Protein AF-A0A839TBB6-F1 (afdb_monomer)

Structure (mmCIF, N/CA/C/O backbone):
data_AF-A0A839TBB6-F1
#
_entry.id   AF-A0A839TBB6-F1
#
loop_
_atom_site.group_PDB
_atom_site.id
_atom_site.type_symbol
_atom_site.label_atom_id
_atom_site.label_alt_id
_atom_site.label_comp_id
_atom_site.label_asym_id
_atom_site.label_entity_id
_atom_site.label_seq_id
_atom_site.pdbx_PDB_ins_code
_atom_site.Cartn_x
_atom_site.Cartn_y
_atom_site.Cartn_z
_atom_site.occupancy
_atom_site.B_iso_or_equiv
_atom_site.auth_seq_id
_atom_site.auth_comp_id
_atom_site.auth_asym_id
_atom_site.auth_atom_id
_atom_site.pdbx_PDB_model_num
ATOM 1 N N . MET A 1 1 ? 96.407 14.834 -0.805 1.00 41.47 1 MET A N 1
ATOM 2 C CA . MET A 1 1 ? 95.793 16.073 -0.273 1.00 41.47 1 MET A CA 1
ATOM 3 C C . MET A 1 1 ? 95.130 16.821 -1.423 1.00 41.47 1 MET A C 1
ATOM 5 O O . MET A 1 1 ? 95.781 16.903 -2.456 1.00 41.47 1 MET A O 1
ATOM 9 N N . PRO A 1 2 ? 93.948 17.437 -1.256 1.00 54.94 2 PRO A N 1
ATOM 10 C CA . PRO A 1 2 ? 92.748 16.968 -0.567 1.00 54.94 2 PRO A CA 1
ATOM 11 C C . PRO A 1 2 ? 91.592 16.670 -1.551 1.00 54.94 2 PRO A C 1
ATOM 13 O O . PRO A 1 2 ? 91.531 17.183 -2.664 1.00 54.94 2 PRO A O 1
ATOM 16 N N . SER A 1 3 ? 90.673 15.823 -1.098 1.00 41.06 3 SER A N 1
ATOM 17 C CA . SER A 1 3 ? 89.388 15.489 -1.719 1.00 41.06 3 SER A CA 1
ATOM 18 C C . SER A 1 3 ? 88.439 16.692 -1.816 1.00 41.06 3 SER A C 1
ATOM 20 O O . SER A 1 3 ? 88.496 17.567 -0.950 1.00 41.06 3 SER A O 1
ATOM 22 N N . PRO A 1 4 ? 87.439 16.646 -2.713 1.00 49.06 4 PRO A N 1
ATOM 23 C CA . PRO A 1 4 ? 86.157 17.285 -2.449 1.00 49.06 4 PRO A CA 1
ATOM 24 C C . PRO A 1 4 ? 85.042 16.253 -2.205 1.00 49.06 4 PRO A C 1
ATOM 26 O O . PRO A 1 4 ? 84.711 15.429 -3.049 1.00 49.06 4 PRO A O 1
ATOM 29 N N . ALA A 1 5 ? 84.525 16.335 -0.977 1.00 47.03 5 ALA A N 1
ATOM 30 C CA . ALA A 1 5 ? 83.172 16.074 -0.485 1.00 47.03 5 ALA A CA 1
ATOM 31 C C . ALA A 1 5 ? 82.303 14.974 -1.137 1.00 47.03 5 ALA A C 1
ATOM 33 O O . ALA A 1 5 ? 81.670 15.168 -2.170 1.00 47.03 5 ALA A O 1
ATOM 34 N N . PHE A 1 6 ? 82.107 13.884 -0.385 1.00 42.44 6 PHE A N 1
ATOM 35 C CA . PHE A 1 6 ? 80.867 13.106 -0.419 1.00 42.44 6 PHE A CA 1
ATOM 36 C C . PHE A 1 6 ? 79.717 13.969 0.119 1.00 42.44 6 PHE A C 1
ATOM 38 O O . PHE A 1 6 ? 79.661 14.267 1.314 1.00 42.44 6 PHE A O 1
ATOM 45 N N . SER A 1 7 ? 78.773 14.352 -0.738 1.00 41.22 7 SER A N 1
ATOM 46 C CA . SER A 1 7 ? 77.498 14.919 -0.298 1.00 41.22 7 SER A CA 1
ATOM 47 C C . SER A 1 7 ? 76.588 13.796 0.201 1.00 41.22 7 SER A C 1
ATOM 49 O O . SER A 1 7 ? 75.922 13.114 -0.572 1.00 41.22 7 SER A O 1
ATOM 51 N N . SER A 1 8 ? 76.556 13.605 1.518 1.00 46.00 8 SER A N 1
ATOM 52 C CA . SER A 1 8 ? 75.462 12.907 2.189 1.00 46.00 8 SER A CA 1
ATOM 53 C C . SER A 1 8 ? 74.218 13.792 2.157 1.00 46.00 8 SER A C 1
ATOM 55 O O . SER A 1 8 ? 74.189 14.814 2.839 1.00 46.00 8 SER A O 1
ATOM 57 N N . LEU A 1 9 ? 73.163 13.361 1.465 1.00 43.38 9 LEU A N 1
ATOM 58 C CA . LEU A 1 9 ? 71.797 13.759 1.798 1.00 43.38 9 LEU A CA 1
ATOM 59 C C . LEU A 1 9 ? 70.901 12.521 1.876 1.00 43.38 9 LEU A C 1
ATOM 61 O O . LEU A 1 9 ? 70.526 11.912 0.883 1.00 43.38 9 LEU A O 1
ATOM 65 N N . ALA A 1 10 ? 70.582 12.200 3.128 1.00 44.12 10 ALA A N 1
ATOM 66 C CA . ALA A 1 10 ? 69.290 11.714 3.582 1.00 44.12 10 ALA A CA 1
ATOM 67 C C . ALA A 1 10 ? 68.752 10.424 2.938 1.00 44.12 10 ALA A C 1
ATOM 69 O O . ALA A 1 10 ? 67.932 10.420 2.027 1.00 44.12 10 ALA A O 1
ATOM 70 N N . ARG A 1 11 ? 69.126 9.307 3.570 1.00 45.69 11 ARG A N 1
ATOM 71 C CA . ARG A 1 11 ? 68.184 8.396 4.244 1.00 45.69 11 ARG A CA 1
ATOM 72 C C . ARG A 1 11 ? 66.721 8.538 3.775 1.00 45.69 11 ARG A C 1
ATOM 74 O O . ARG A 1 11 ? 65.993 9.406 4.244 1.00 45.69 11 ARG A O 1
ATOM 81 N N . SER A 1 12 ? 66.324 7.625 2.891 1.00 49.44 12 SER A N 1
ATOM 82 C CA . SER A 1 12 ? 65.000 6.995 2.797 1.00 49.44 12 SER A CA 1
ATOM 83 C C . SER A 1 12 ? 63.823 7.725 3.462 1.00 49.44 12 SER A C 1
ATOM 85 O O . SER A 1 12 ? 63.666 7.685 4.685 1.00 49.44 12 SER A O 1
ATOM 87 N N . ARG A 1 13 ? 62.876 8.186 2.646 1.00 50.59 13 ARG A N 1
ATOM 88 C CA . ARG A 1 13 ? 61.451 8.014 2.948 1.00 50.59 13 ARG A CA 1
ATOM 89 C C . ARG A 1 13 ? 60.769 7.502 1.691 1.00 50.59 13 ARG A C 1
ATOM 91 O O . ARG A 1 13 ? 60.276 8.270 0.875 1.00 50.59 13 ARG A O 1
ATOM 98 N N . VAL A 1 14 ? 60.796 6.174 1.546 1.00 54.00 14 VAL A N 1
ATOM 99 C CA . VAL A 1 14 ? 59.747 5.438 0.834 1.00 54.00 14 VAL A CA 1
ATOM 100 C C . VAL A 1 14 ? 58.437 6.070 1.287 1.00 54.00 14 VAL A C 1
ATOM 102 O O . VAL A 1 14 ? 58.155 6.092 2.485 1.00 54.00 14 VAL A O 1
ATOM 105 N N . PHE A 1 15 ? 57.729 6.692 0.350 1.00 51.81 15 PHE A N 1
ATOM 106 C CA . PHE A 1 15 ? 56.478 7.395 0.589 1.00 51.81 15 PHE A CA 1
ATOM 107 C C . PHE A 1 15 ? 55.438 6.344 1.004 1.00 51.81 15 PHE A C 1
ATOM 109 O O . PHE A 1 15 ? 54.758 5.736 0.182 1.00 51.81 15 PHE A O 1
ATOM 116 N N . GLN A 1 16 ? 55.425 6.029 2.297 1.00 58.75 16 GLN A N 1
ATOM 117 C CA . GLN A 1 16 ? 54.417 5.207 2.942 1.00 58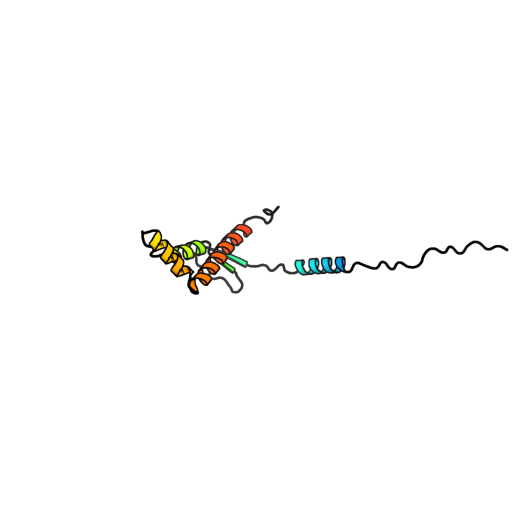.75 16 GLN A CA 1
ATOM 118 C C . GLN A 1 16 ? 53.124 6.016 3.081 1.00 58.75 16 GLN A C 1
ATOM 120 O O . GLN A 1 16 ? 53.162 7.201 3.403 1.00 58.75 16 GLN A O 1
ATOM 125 N N . ALA A 1 1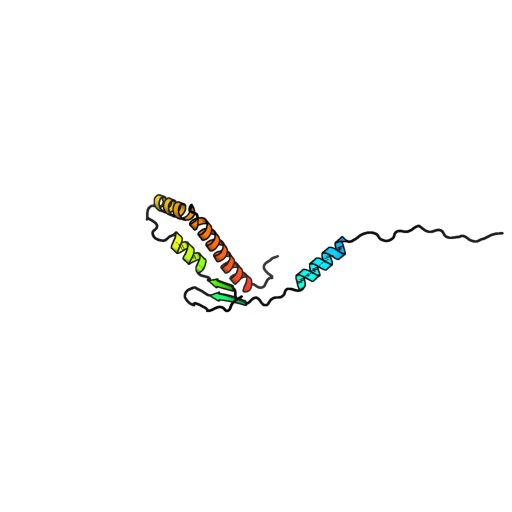7 ? 52.007 5.300 2.921 1.00 55.88 17 ALA A N 1
ATOM 126 C CA . ALA A 1 17 ? 50.611 5.734 3.004 1.00 55.88 17 ALA A CA 1
ATOM 127 C C . ALA A 1 17 ? 50.128 6.517 1.767 1.00 55.88 17 ALA A C 1
ATOM 129 O O . ALA A 1 17 ? 50.526 7.641 1.502 1.00 55.88 17 ALA A O 1
ATOM 130 N N . THR A 1 18 ? 49.212 5.958 0.977 1.00 49.12 18 THR A N 1
ATOM 131 C CA . THR A 1 18 ? 47.799 5.966 1.379 1.00 49.12 18 THR A CA 1
ATOM 132 C C . THR A 1 18 ? 47.011 4.800 0.747 1.00 49.12 18 THR A C 1
ATOM 134 O O . THR A 1 18 ? 46.678 4.855 -0.432 1.00 49.12 18 THR A O 1
ATOM 137 N N . PRO A 1 19 ? 46.634 3.757 1.514 1.00 55.31 19 PRO A N 1
ATOM 138 C CA . PRO A 1 19 ? 45.682 2.739 1.042 1.00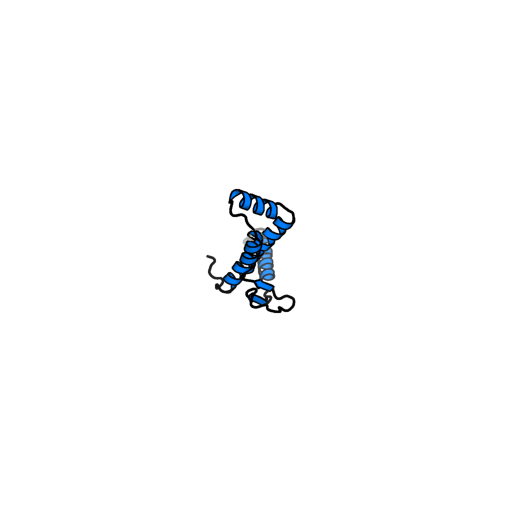 55.31 19 PRO A CA 1
ATOM 139 C C . PRO A 1 19 ? 44.247 3.291 0.904 1.00 55.31 19 PRO A C 1
ATOM 141 O O . PRO A 1 19 ? 43.398 2.694 0.249 1.00 55.31 19 PRO A O 1
ATOM 144 N N . LEU A 1 20 ? 43.963 4.451 1.507 1.00 58.53 20 LEU A N 1
ATOM 145 C CA . LEU A 1 20 ? 42.627 5.050 1.566 1.00 58.53 20 LEU A CA 1
ATOM 146 C C . LEU A 1 20 ? 42.148 5.593 0.208 1.00 58.53 20 LEU A C 1
ATOM 148 O O . LEU A 1 20 ? 40.979 5.452 -0.142 1.00 58.53 20 LEU A O 1
ATOM 152 N N . THR A 1 21 ? 43.050 6.176 -0.583 1.00 57.28 21 THR A N 1
ATOM 153 C CA . THR A 1 21 ? 42.753 6.728 -1.916 1.00 57.28 21 THR A CA 1
ATOM 154 C C . THR A 1 21 ? 42.466 5.631 -2.931 1.00 57.28 21 THR A C 1
ATOM 156 O O . THR A 1 21 ? 41.583 5.790 -3.771 1.00 57.28 21 THR A O 1
ATOM 159 N N . THR A 1 22 ? 43.154 4.493 -2.830 1.00 58.53 22 THR A N 1
ATOM 160 C CA . THR A 1 22 ? 42.899 3.328 -3.687 1.00 58.53 22 THR A CA 1
ATOM 161 C C . THR A 1 22 ? 41.546 2.697 -3.367 1.00 58.53 22 THR A C 1
ATOM 163 O O . THR A 1 22 ? 40.803 2.379 -4.289 1.00 58.53 22 THR A O 1
ATOM 166 N N . VAL A 1 23 ? 41.172 2.587 -2.086 1.00 60.31 23 VAL A N 1
ATOM 167 C CA . VAL A 1 23 ? 39.855 2.062 -1.681 1.00 60.31 23 VAL A CA 1
ATOM 168 C C . VAL A 1 23 ? 38.713 2.963 -2.168 1.00 60.31 23 VAL A C 1
ATOM 170 O O . VAL A 1 23 ? 37.756 2.460 -2.748 1.00 60.31 23 VAL A O 1
ATOM 173 N N . LEU A 1 24 ? 38.823 4.288 -2.015 1.00 60.47 24 LEU A N 1
ATOM 174 C CA . LEU A 1 24 ? 37.823 5.239 -2.527 1.00 60.47 24 LEU A CA 1
ATOM 175 C C . LEU A 1 24 ? 37.688 5.191 -4.057 1.00 60.47 24 LEU A C 1
ATOM 177 O O . LEU A 1 24 ? 36.570 5.222 -4.572 1.00 60.47 24 LEU A O 1
ATOM 181 N N . ALA A 1 25 ? 38.804 5.064 -4.781 1.00 60.16 25 ALA A N 1
ATOM 182 C CA . ALA A 1 25 ? 38.789 4.920 -6.235 1.00 60.16 25 ALA A CA 1
ATOM 183 C C . ALA A 1 25 ? 38.135 3.600 -6.679 1.00 60.16 25 ALA A C 1
ATOM 185 O O . ALA A 1 25 ? 37.317 3.599 -7.597 1.00 60.16 25 ALA A O 1
ATOM 186 N N . VAL A 1 26 ? 38.431 2.488 -5.998 1.00 59.56 26 VAL A N 1
ATOM 187 C CA . VAL A 1 26 ? 37.808 1.183 -6.278 1.00 59.56 26 VAL A CA 1
ATOM 188 C C . VAL A 1 26 ? 36.304 1.212 -5.979 1.0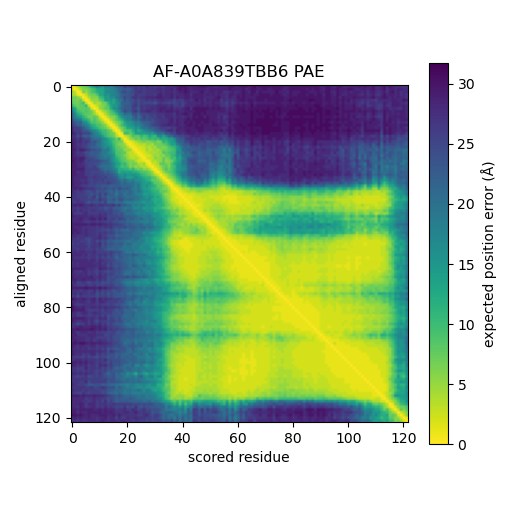0 59.56 26 VAL A C 1
ATOM 190 O O . VAL A 1 26 ? 35.524 0.735 -6.800 1.00 59.56 26 VAL A O 1
ATOM 193 N N . ILE A 1 27 ? 35.868 1.837 -4.876 1.00 60.62 27 ILE A N 1
ATOM 194 C CA . ILE A 1 27 ? 34.438 2.026 -4.568 1.00 60.62 27 ILE A CA 1
ATOM 195 C C . ILE A 1 27 ? 33.744 2.846 -5.670 1.00 60.62 27 ILE A C 1
ATOM 197 O O . ILE A 1 27 ? 32.668 2.466 -6.128 1.00 60.62 27 ILE A O 1
ATOM 201 N N . GLY A 1 28 ? 34.364 3.931 -6.147 1.00 59.56 28 GLY A N 1
ATOM 202 C CA . GLY A 1 28 ? 33.805 4.760 -7.224 1.00 59.56 28 GLY A CA 1
ATOM 203 C C . GLY A 1 28 ? 33.649 4.024 -8.563 1.00 59.56 28 GLY A C 1
ATOM 204 O O . GLY A 1 28 ? 32.659 4.224 -9.271 1.00 59.56 28 GLY A O 1
ATOM 205 N N . ILE A 1 29 ? 34.589 3.133 -8.895 1.00 60.47 29 ILE A N 1
ATOM 206 C CA . ILE A 1 29 ? 34.542 2.324 -10.124 1.00 60.47 29 ILE A CA 1
ATOM 207 C C . ILE A 1 29 ? 33.438 1.258 -10.041 1.00 60.47 29 ILE A C 1
ATOM 209 O O . ILE A 1 29 ? 32.681 1.099 -10.998 1.00 60.47 29 ILE A O 1
ATOM 213 N N . VAL A 1 30 ? 33.283 0.576 -8.898 1.00 60.09 30 VAL A N 1
ATOM 214 C CA . VAL A 1 30 ? 32.232 -0.447 -8.706 1.00 60.09 30 VAL A CA 1
ATOM 215 C C . VAL A 1 30 ? 30.824 0.159 -8.787 1.00 60.09 30 VAL A C 1
ATOM 217 O O . VAL A 1 30 ? 29.925 -0.458 -9.352 1.00 60.09 30 VAL A O 1
ATOM 220 N N . VAL A 1 31 ? 30.630 1.390 -8.301 1.00 60.00 31 VAL A N 1
ATOM 221 C CA . VAL A 1 31 ? 29.332 2.095 -8.345 1.00 60.00 31 VAL A CA 1
ATOM 222 C C . VAL A 1 31 ? 28.911 2.497 -9.769 1.00 60.00 31 VAL A C 1
ATOM 224 O O . VAL A 1 31 ? 27.722 2.651 -10.033 1.00 60.00 31 VAL A O 1
ATOM 227 N N . SER A 1 32 ? 29.851 2.640 -10.709 1.00 55.97 32 SER A N 1
ATOM 228 C CA . SER A 1 32 ? 29.557 3.136 -12.066 1.00 55.97 32 SER A CA 1
ATOM 229 C C . SER A 1 32 ? 29.092 2.049 -13.049 1.00 55.97 32 SER A C 1
ATOM 231 O O . SER A 1 32 ? 28.583 2.374 -14.119 1.00 55.97 32 SER A O 1
ATOM 233 N N . ALA A 1 33 ? 29.257 0.764 -12.715 1.00 54.25 33 ALA A N 1
ATOM 234 C CA . ALA A 1 33 ? 29.067 -0.346 -13.656 1.00 54.25 33 ALA A CA 1
ATOM 235 C C . ALA A 1 33 ? 27.635 -0.924 -13.715 1.00 54.25 33 ALA A C 1
ATOM 237 O O . ALA A 1 33 ? 27.387 -1.848 -14.486 1.00 54.25 33 ALA A O 1
ATOM 238 N N . THR A 1 34 ? 26.680 -0.403 -12.940 1.00 52.44 34 THR A N 1
ATOM 239 C CA . THR A 1 34 ? 25.319 -0.964 -12.830 1.00 52.44 34 THR A CA 1
ATOM 240 C C . THR A 1 34 ? 24.243 -0.022 -13.376 1.00 52.44 34 THR A C 1
ATOM 242 O O . THR A 1 34 ? 23.295 0.347 -12.688 1.00 52.44 34 THR A O 1
ATOM 245 N N . ALA A 1 35 ? 24.354 0.368 -14.646 1.00 55.38 35 ALA A N 1
ATOM 246 C CA . ALA A 1 35 ? 23.247 1.014 -15.351 1.00 55.38 35 ALA A CA 1
ATOM 247 C C . ALA A 1 35 ? 22.320 -0.054 -15.960 1.00 55.38 35 ALA A C 1
ATOM 249 O O . ALA A 1 35 ? 22.401 -0.365 -17.146 1.00 55.38 35 ALA A O 1
ATOM 250 N N . CYS A 1 36 ? 21.448 -0.643 -15.139 1.00 57.47 36 CYS A N 1
ATOM 251 C CA . CYS A 1 36 ? 20.351 -1.476 -15.633 1.00 57.47 36 CYS A CA 1
ATOM 252 C C . CYS A 1 36 ? 19.224 -0.568 -16.147 1.00 57.47 36 CYS A C 1
ATOM 254 O O . CYS A 1 36 ? 18.804 0.354 -15.447 1.00 57.47 36 CYS A O 1
ATOM 256 N N . ALA A 1 37 ? 18.719 -0.823 -17.356 1.00 64.69 37 ALA A N 1
ATOM 257 C CA . ALA A 1 37 ? 17.514 -0.173 -17.865 1.00 64.69 37 ALA A CA 1
ATOM 258 C C . ALA A 1 37 ? 16.281 -0.753 -17.147 1.00 64.69 37 ALA A C 1
ATOM 260 O O . ALA A 1 37 ? 15.629 -1.672 -17.638 1.00 64.69 37 ALA A O 1
ATOM 261 N N . GLU A 1 38 ? 16.004 -0.261 -15.939 1.00 71.19 38 GLU A N 1
ATOM 262 C CA . GLU A 1 38 ? 14.821 -0.648 -15.171 1.00 71.19 38 GLU A CA 1
ATOM 263 C C . GLU A 1 38 ? 13.562 -0.103 -15.860 1.00 71.19 38 GLU A C 1
ATOM 265 O O . GLU A 1 38 ? 13.433 1.101 -16.094 1.00 71.19 38 GLU A O 1
ATOM 270 N N . THR A 1 39 ? 12.636 -0.995 -16.214 1.00 78.19 39 THR A N 1
ATOM 271 C CA . THR A 1 39 ? 11.348 -0.612 -16.801 1.00 78.19 39 THR A CA 1
ATOM 272 C C . THR A 1 39 ? 10.311 -0.506 -15.689 1.00 78.19 39 THR A C 1
ATOM 274 O O . THR A 1 39 ? 10.086 -1.462 -14.945 1.00 78.19 39 THR A O 1
ATOM 277 N N . LEU A 1 40 ? 9.672 0.661 -15.589 1.00 85.50 40 LEU A N 1
ATOM 278 C CA . LEU A 1 40 ? 8.611 0.947 -14.630 1.00 85.50 40 LEU A CA 1
ATOM 279 C C . LEU A 1 40 ? 7.319 1.305 -15.368 1.00 85.50 40 LEU A C 1
ATOM 281 O O . LEU A 1 40 ? 7.317 2.174 -16.239 1.00 85.50 40 LEU A O 1
ATOM 285 N N . VAL A 1 41 ? 6.209 0.698 -14.959 1.00 87.38 41 VAL A N 1
ATOM 286 C CA . VAL A 1 41 ? 4.862 1.065 -15.407 1.00 87.38 41 VAL A CA 1
ATOM 287 C C . VAL A 1 41 ? 4.172 1.856 -14.304 1.00 87.38 41 VAL A C 1
ATOM 289 O O . VAL A 1 41 ? 4.052 1.386 -13.176 1.00 87.38 41 VAL A O 1
ATOM 292 N N . VAL A 1 42 ? 3.695 3.054 -14.634 1.00 88.25 42 VAL A N 1
ATOM 293 C CA . VAL A 1 42 ? 2.882 3.884 -13.737 1.00 88.25 42 VAL A CA 1
ATOM 294 C C . VAL A 1 42 ? 1.476 3.947 -14.316 1.00 88.25 42 VAL A C 1
ATOM 296 O O . VAL A 1 42 ? 1.295 4.460 -15.419 1.00 88.25 42 VAL A O 1
ATOM 299 N N . THR A 1 43 ? 0.495 3.413 -13.595 1.00 91.56 43 THR A N 1
ATOM 300 C CA . THR A 1 43 ? -0.908 3.362 -14.034 1.00 91.56 43 THR A CA 1
ATOM 301 C C . THR A 1 43 ? -1.851 3.550 -12.844 1.00 91.56 43 THR A C 1
ATOM 303 O O . THR A 1 43 ? -1.403 3.739 -11.715 1.00 91.56 43 THR A O 1
ATOM 306 N N . ASP A 1 44 ? -3.154 3.536 -13.085 1.00 91.38 44 ASP A N 1
ATOM 307 C CA . ASP A 1 44 ? -4.185 3.447 -12.053 1.00 91.38 44 ASP A CA 1
ATOM 308 C C . ASP A 1 44 ? -4.881 2.076 -12.113 1.00 91.38 44 ASP A C 1
ATOM 310 O O . ASP A 1 44 ? -4.693 1.297 -13.052 1.00 91.38 44 ASP A O 1
ATOM 314 N N . SER A 1 45 ? -5.693 1.751 -11.107 1.00 88.25 45 SER A N 1
ATOM 315 C CA . SER A 1 45 ? -6.394 0.464 -11.068 1.00 88.25 45 SER A CA 1
ATOM 316 C C . SER A 1 45 ? -7.530 0.313 -12.090 1.00 88.25 45 SER A C 1
ATOM 318 O O . SER A 1 45 ? -8.004 -0.805 -12.298 1.00 88.25 45 SER A O 1
ATOM 320 N N . ARG A 1 46 ? -7.964 1.399 -12.745 1.00 90.25 46 ARG A N 1
ATOM 321 C CA . ARG A 1 46 ? -8.990 1.378 -13.805 1.00 90.25 46 ARG A CA 1
ATOM 322 C C . ARG A 1 46 ? -8.399 1.006 -15.163 1.00 90.25 46 ARG A C 1
ATOM 324 O O . ARG A 1 46 ? -9.136 0.554 -16.036 1.00 90.25 46 ARG A O 1
ATOM 331 N N . HIS A 1 47 ? -7.084 1.141 -15.314 1.00 86.94 47 HIS A N 1
ATOM 332 C CA . HIS A 1 47 ? -6.329 0.775 -16.506 1.00 86.94 47 HIS A CA 1
ATOM 333 C C . HIS A 1 47 ? -5.316 -0.333 -16.165 1.00 86.94 47 HIS A C 1
ATOM 335 O O . HIS A 1 47 ? -4.116 -0.065 -16.028 1.00 86.94 47 HIS A O 1
ATOM 341 N N . PRO A 1 48 ? -5.775 -1.590 -15.994 1.00 80.44 48 PRO A N 1
ATOM 342 C CA . PRO A 1 48 ? -4.893 -2.701 -15.662 1.00 80.44 48 PRO A CA 1
ATOM 343 C C . PRO A 1 48 ? -3.911 -2.966 -16.806 1.00 80.44 48 PRO A C 1
ATOM 345 O O . PRO A 1 48 ? -4.303 -3.143 -17.959 1.00 80.44 48 PRO A O 1
ATOM 348 N N . VAL A 1 49 ? -2.623 -3.022 -16.470 1.00 83.69 49 VAL A N 1
ATOM 349 C CA . VAL A 1 49 ? -1.540 -3.330 -17.410 1.00 83.69 49 VAL A CA 1
ATOM 350 C C . VAL A 1 49 ? -0.945 -4.684 -17.046 1.00 83.69 49 VAL A C 1
ATOM 352 O O . VAL A 1 49 ? -0.615 -4.929 -15.886 1.00 83.69 49 VAL A O 1
ATOM 355 N N . VAL A 1 50 ? -0.783 -5.560 -18.038 1.00 82.12 50 VAL A N 1
ATOM 356 C CA . VAL A 1 50 ? -0.020 -6.803 -17.880 1.00 82.12 50 VAL A CA 1
ATOM 357 C C . VAL A 1 50 ? 1.456 -6.461 -18.038 1.00 82.12 50 VAL A C 1
ATOM 359 O O . VAL A 1 50 ? 1.919 -6.165 -19.139 1.00 82.12 50 VAL A O 1
ATOM 362 N N . ALA A 1 51 ? 2.182 -6.448 -16.925 1.00 78.94 51 ALA A N 1
ATOM 363 C CA . ALA A 1 51 ? 3.610 -6.176 -16.916 1.00 78.94 51 ALA A CA 1
ATOM 364 C C . ALA A 1 51 ? 4.408 -7.490 -17.058 1.00 78.94 51 ALA A C 1
ATOM 366 O O . ALA A 1 51 ? 4.091 -8.459 -16.363 1.00 78.94 51 ALA A O 1
ATOM 367 N N . PRO A 1 52 ? 5.424 -7.547 -17.940 1.00 80.81 52 PRO A N 1
ATOM 368 C CA . PRO A 1 52 ? 6.376 -8.658 -17.998 1.00 80.81 52 PRO A CA 1
ATOM 369 C C . PRO A 1 52 ? 7.110 -8.865 -16.665 1.00 80.81 52 PRO A C 1
ATOM 371 O O . PRO A 1 52 ? 7.206 -7.945 -15.850 1.00 80.81 52 PRO A O 1
ATOM 374 N N . GLU A 1 53 ? 7.691 -10.049 -16.456 1.00 77.19 53 GLU A N 1
ATOM 375 C CA . GLU A 1 53 ? 8.535 -10.284 -15.279 1.00 77.19 53 GLU A CA 1
ATOM 376 C C . GLU A 1 53 ? 9.700 -9.285 -15.209 1.00 77.19 53 GLU A C 1
ATOM 378 O O . GLU A 1 53 ? 10.309 -8.929 -16.217 1.00 77.19 53 GLU A O 1
ATOM 383 N N . GLY A 1 54 ? 9.995 -8.810 -13.997 1.00 78.88 54 GLY A N 1
ATOM 384 C CA . GLY A 1 54 ? 11.037 -7.809 -13.753 1.00 78.88 54 GLY A CA 1
ATOM 385 C C . GLY A 1 54 ? 10.613 -6.357 -14.005 1.00 78.88 54 GLY A C 1
ATOM 386 O O . GLY A 1 54 ? 11.394 -5.452 -13.720 1.00 78.88 54 GLY A O 1
ATOM 387 N N . VAL A 1 55 ? 9.387 -6.108 -14.478 1.00 83.38 55 VAL A N 1
ATOM 388 C CA . VAL A 1 55 ? 8.832 -4.755 -14.615 1.00 83.38 55 VAL A CA 1
ATOM 389 C C . VAL A 1 55 ? 8.071 -4.383 -13.349 1.00 83.38 55 VAL A C 1
ATOM 391 O O . VAL A 1 55 ? 7.083 -5.021 -12.980 1.00 83.38 55 VAL A O 1
ATOM 394 N N . ARG A 1 56 ? 8.509 -3.320 -12.672 1.00 85.69 56 ARG A N 1
ATOM 395 C CA . ARG A 1 56 ? 7.798 -2.806 -11.498 1.00 85.69 56 ARG A CA 1
ATOM 396 C C . ARG A 1 56 ? 6.550 -2.042 -11.952 1.00 85.69 56 ARG A C 1
ATOM 398 O O . ARG A 1 56 ? 6.610 -1.231 -12.873 1.00 85.69 56 ARG A O 1
ATOM 405 N N . VAL A 1 57 ? 5.421 -2.273 -11.284 1.00 89.19 57 VAL A N 1
ATOM 406 C CA . VAL A 1 57 ? 4.163 -1.545 -11.520 1.00 89.19 57 VAL A CA 1
ATOM 407 C C . VAL A 1 57 ? 3.840 -0.695 -10.298 1.00 89.19 57 VAL A C 1
ATOM 409 O O . VAL A 1 57 ? 3.799 -1.203 -9.180 1.00 89.19 57 VAL A O 1
ATOM 412 N N . ILE A 1 58 ? 3.606 0.598 -10.509 1.00 90.06 58 ILE A N 1
ATOM 413 C CA . ILE A 1 58 ? 3.124 1.532 -9.491 1.00 90.06 58 ILE A CA 1
ATOM 414 C C . ILE A 1 58 ? 1.694 1.921 -9.846 1.00 90.06 58 ILE A C 1
ATOM 416 O O . ILE A 1 58 ? 1.441 2.492 -10.908 1.00 90.06 58 ILE A O 1
ATOM 420 N N . LEU A 1 59 ? 0.778 1.620 -8.929 1.00 92.44 59 LEU A N 1
ATOM 421 C CA . LEU A 1 59 ? -0.611 2.050 -8.993 1.00 92.44 59 LEU A CA 1
ATOM 422 C C . LEU A 1 59 ? -0.761 3.374 -8.243 1.00 92.44 59 LEU A C 1
ATOM 424 O O . LEU A 1 59 ? -0.517 3.440 -7.038 1.00 92.44 59 LEU A O 1
ATOM 428 N N . LEU A 1 60 ? -1.141 4.428 -8.961 1.00 92.50 60 LEU A N 1
ATOM 429 C CA . LEU A 1 60 ? -1.248 5.781 -8.409 1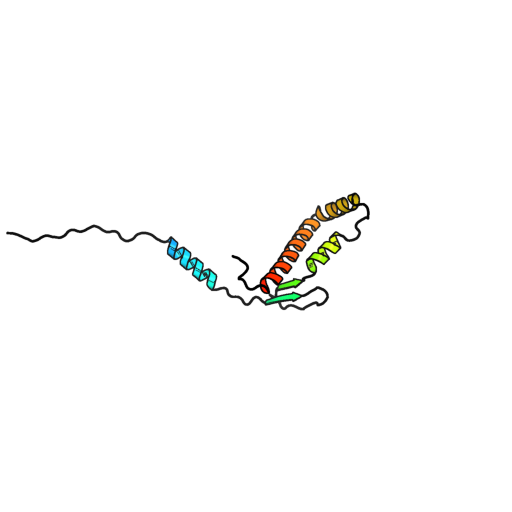.00 92.50 60 LEU A CA 1
ATOM 430 C C . LEU A 1 60 ? -2.360 5.918 -7.362 1.00 92.50 60 LEU A C 1
ATOM 432 O O . LEU A 1 60 ? -2.269 6.767 -6.483 1.00 92.50 60 LEU A O 1
ATOM 436 N N . ASP A 1 61 ? -3.384 5.075 -7.449 1.00 93.69 61 ASP A N 1
ATOM 437 C CA . ASP A 1 61 ? -4.565 5.069 -6.589 1.00 93.69 61 ASP A CA 1
ATOM 438 C C . ASP A 1 61 ? -4.514 3.996 -5.486 1.00 93.69 61 ASP A C 1
ATOM 440 O O . ASP A 1 61 ? -5.470 3.830 -4.731 1.00 93.69 61 ASP A O 1
ATOM 444 N N . GLU A 1 62 ? -3.408 3.256 -5.357 1.00 93.19 62 GLU A N 1
ATOM 445 C CA . GLU A 1 62 ? -3.257 2.229 -4.314 1.00 93.19 62 GLU A CA 1
ATOM 446 C C . GLU A 1 62 ? -3.329 2.792 -2.880 1.00 93.19 62 GLU A C 1
ATOM 448 O O . GLU A 1 62 ? -4.066 2.203 -2.082 1.00 93.19 62 GLU A O 1
ATOM 453 N N . PRO A 1 63 ? -2.705 3.950 -2.548 1.00 93.44 63 PRO A N 1
ATOM 454 C CA . PRO A 1 63 ? -2.834 4.544 -1.217 1.00 93.44 63 PRO A CA 1
ATOM 455 C C . PRO A 1 63 ? -4.294 4.827 -0.844 1.00 93.44 63 PRO A C 1
ATOM 457 O O . PRO A 1 63 ? -4.757 4.411 0.221 1.00 93.44 63 PRO A O 1
ATOM 460 N N . ASP A 1 64 ? -5.039 5.454 -1.760 1.00 94.62 64 ASP A N 1
ATOM 461 C CA . ASP A 1 64 ? -6.447 5.801 -1.562 1.00 94.62 64 ASP A CA 1
ATOM 462 C C . ASP A 1 64 ? -7.301 4.545 -1.383 1.00 94.62 64 ASP A C 1
ATOM 464 O O . ASP A 1 64 ? -8.174 4.500 -0.519 1.00 94.62 64 ASP A O 1
ATOM 468 N N . ARG A 1 65 ? -7.032 3.479 -2.145 1.00 94.12 65 ARG A N 1
ATOM 469 C CA . ARG A 1 65 ? -7.756 2.206 -2.014 1.00 94.12 65 ARG A CA 1
ATOM 470 C C . ARG A 1 65 ? -7.502 1.519 -0.674 1.00 94.12 65 ARG A C 1
ATOM 472 O O . ARG A 1 65 ? -8.437 0.968 -0.082 1.00 94.12 65 ARG A O 1
ATOM 479 N N . ILE A 1 66 ? -6.267 1.550 -0.168 1.00 94.06 66 ILE A N 1
ATOM 480 C CA . ILE A 1 66 ? -5.967 1.041 1.178 1.00 94.06 66 ILE A CA 1
ATOM 481 C C . ILE A 1 66 ? -6.710 1.872 2.225 1.00 94.06 66 ILE A C 1
ATOM 483 O O . ILE A 1 66 ? -7.355 1.307 3.110 1.00 94.06 66 ILE A O 1
ATOM 487 N N . GLN A 1 67 ? -6.663 3.201 2.122 1.00 93.94 67 GLN A N 1
ATOM 488 C CA . GLN A 1 67 ? -7.346 4.094 3.059 1.00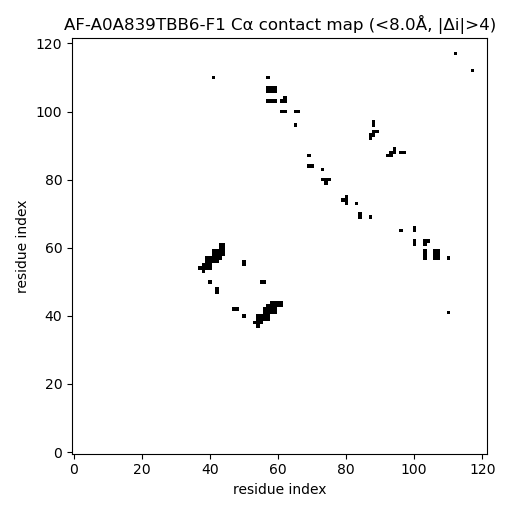 93.94 67 GLN A CA 1
ATOM 489 C C . GLN A 1 67 ? -8.864 3.908 3.026 1.00 93.94 67 GLN A C 1
ATOM 491 O O . GLN A 1 67 ? -9.479 3.794 4.079 1.00 93.94 67 GLN A O 1
ATOM 496 N N . GLN A 1 68 ? -9.468 3.773 1.846 1.00 94.75 68 GLN A N 1
ATOM 497 C CA . GLN A 1 68 ? -10.890 3.459 1.694 1.00 94.75 68 GLN A CA 1
ATOM 498 C C . GLN A 1 68 ? -11.253 2.140 2.370 1.00 94.75 68 GLN A C 1
ATOM 500 O O . GLN A 1 68 ? -12.273 2.060 3.043 1.00 94.75 68 GLN A O 1
ATOM 505 N N . THR A 1 69 ? -10.400 1.121 2.250 1.00 93.00 69 THR A N 1
ATOM 506 C CA . THR A 1 69 ? -10.605 -0.160 2.940 1.00 93.00 69 THR A CA 1
ATOM 507 C C . THR A 1 69 ? -10.524 0.012 4.461 1.00 93.00 69 THR A C 1
ATOM 509 O O . THR A 1 69 ? -11.344 -0.533 5.197 1.00 93.00 69 THR A O 1
ATOM 512 N N . LEU A 1 70 ? -9.567 0.806 4.952 1.00 92.12 70 LEU A N 1
ATOM 513 C CA . LEU A 1 70 ? -9.433 1.124 6.377 1.00 92.12 70 LEU A CA 1
ATOM 514 C C . LEU A 1 70 ? -10.611 1.948 6.913 1.00 92.12 70 LEU A C 1
ATOM 516 O O . LEU A 1 70 ? -10.990 1.769 8.073 1.00 92.12 70 LEU A O 1
ATOM 520 N N . SER A 1 71 ? -11.187 2.807 6.076 1.00 92.12 71 SER A N 1
ATOM 521 C CA . SER A 1 71 ? -12.314 3.691 6.382 1.00 92.12 71 SER A CA 1
ATOM 522 C C . SER A 1 71 ? -13.682 3.108 6.019 1.00 92.12 71 SER A C 1
ATOM 524 O O . SER A 1 71 ? -14.701 3.757 6.252 1.00 92.12 71 SER A O 1
ATOM 526 N N . ALA A 1 72 ? -13.731 1.891 5.477 1.00 93.75 72 ALA A N 1
ATOM 527 C CA . ALA A 1 72 ? -14.982 1.219 5.161 1.00 93.75 72 ALA A CA 1
ATOM 528 C C . ALA A 1 72 ? -15.777 0.955 6.446 1.00 93.75 72 ALA A C 1
ATOM 530 O O . ALA A 1 72 ? -15.205 0.569 7.470 1.00 93.75 72 ALA A O 1
ATOM 531 N N . ASP A 1 73 ? -17.092 1.156 6.399 1.00 94.19 73 ASP A N 1
ATOM 532 C CA . ASP A 1 73 ? -18.010 0.853 7.504 1.00 94.19 73 ASP A CA 1
ATOM 533 C C . ASP A 1 73 ? -17.671 1.561 8.828 1.00 94.19 73 ASP A C 1
ATOM 535 O O . ASP A 1 73 ? -17.915 1.027 9.914 1.00 94.19 73 ASP A O 1
ATOM 539 N N . LEU A 1 74 ? -17.069 2.756 8.768 1.00 94.94 74 LEU A N 1
ATOM 540 C CA . LEU A 1 74 ? -16.857 3.546 9.977 1.00 94.94 74 LEU A CA 1
ATOM 541 C C . LEU A 1 74 ? -18.195 4.090 10.511 1.00 94.94 74 LEU A C 1
ATOM 543 O O . LEU A 1 74 ? -18.986 4.641 9.742 1.00 94.94 74 LEU A O 1
ATOM 547 N N . PRO A 1 75 ? -18.455 3.969 11.825 1.00 93.94 75 PRO A N 1
ATOM 548 C CA . PRO A 1 75 ? -19.630 4.559 12.451 1.00 93.94 75 PRO A CA 1
ATOM 549 C C . PRO A 1 75 ? -19.556 6.092 12.440 1.00 93.94 75 PRO A C 1
ATOM 551 O O . PRO A 1 75 ? -18.478 6.680 12.400 1.00 93.94 75 PRO A O 1
ATOM 554 N N . HIS A 1 76 ? -20.719 6.742 12.520 1.00 93.69 76 HIS A N 1
ATOM 555 C CA . HIS A 1 76 ? -20.810 8.205 12.548 1.00 93.69 76 HIS A CA 1
ATOM 556 C C . HIS A 1 76 ? -20.284 8.811 13.861 1.00 93.69 76 HIS A C 1
ATOM 558 O O . HIS A 1 76 ? -19.871 9.966 13.878 1.00 93.69 76 HIS A O 1
ATOM 564 N N . ASP A 1 77 ? -20.282 8.032 14.951 1.00 96.94 77 ASP A N 1
ATOM 565 C CA . ASP A 1 77 ? -19.652 8.425 16.212 1.00 96.94 77 ASP A CA 1
ATOM 566 C C . ASP A 1 77 ? -18.112 8.409 16.077 1.00 96.94 77 ASP A C 1
ATOM 568 O O . ASP A 1 77 ? -17.530 7.335 15.869 1.00 96.94 77 ASP A O 1
ATOM 572 N N . PRO A 1 78 ? -17.429 9.562 16.237 1.00 93.19 78 PRO A N 1
ATOM 573 C CA . PRO A 1 78 ? -15.978 9.655 16.102 1.00 93.19 78 PRO A CA 1
ATOM 574 C C . PRO A 1 78 ? -15.203 8.756 17.072 1.00 93.19 78 PRO A C 1
ATOM 576 O O . PRO A 1 78 ? -14.145 8.237 16.708 1.00 93.19 78 PRO A O 1
ATOM 579 N N . GLN A 1 79 ? -15.712 8.546 18.292 1.00 96.50 79 GLN A N 1
ATOM 580 C CA . GLN A 1 79 ? -15.039 7.702 19.287 1.00 96.50 79 GLN A CA 1
ATOM 581 C C . GLN A 1 79 ? -15.111 6.227 18.884 1.00 96.50 79 GLN A C 1
ATOM 583 O O . GLN A 1 79 ? -14.089 5.534 18.848 1.00 96.50 79 GLN A O 1
ATOM 588 N N . ALA A 1 80 ? -16.298 5.757 18.492 1.00 95.56 80 ALA A N 1
ATOM 589 C CA . ALA A 1 80 ? -16.471 4.415 17.952 1.00 95.56 80 ALA A CA 1
ATOM 590 C C . ALA A 1 80 ? -15.653 4.186 16.666 1.00 95.56 80 ALA A C 1
ATOM 592 O O . ALA A 1 80 ? -15.084 3.104 16.489 1.00 95.56 80 ALA A O 1
ATOM 593 N N . ALA A 1 81 ? -15.544 5.192 15.792 1.00 94.81 81 ALA A N 1
ATOM 594 C CA . ALA A 1 81 ? -14.759 5.103 14.562 1.00 94.81 81 ALA A CA 1
ATOM 595 C C . ALA A 1 81 ? -13.262 4.961 14.855 1.00 94.81 81 ALA A C 1
ATOM 597 O O . ALA A 1 81 ? -12.618 4.044 14.339 1.00 94.81 81 ALA A O 1
ATOM 598 N N . ALA A 1 82 ? -12.717 5.799 15.743 1.00 94.75 82 ALA A N 1
ATOM 599 C CA . ALA A 1 82 ? -11.324 5.704 16.169 1.00 94.75 82 ALA A CA 1
ATOM 600 C C . ALA A 1 82 ? -11.021 4.337 16.802 1.00 94.75 82 ALA A C 1
ATOM 602 O O . ALA A 1 82 ? -10.039 3.691 16.433 1.00 94.75 82 ALA A O 1
ATOM 603 N N . ALA A 1 83 ? -11.895 3.846 17.686 1.00 95.00 83 ALA A N 1
ATOM 604 C CA . ALA A 1 83 ? -11.745 2.531 18.304 1.00 95.00 83 ALA A CA 1
ATOM 605 C C . ALA A 1 83 ? -11.800 1.384 17.278 1.00 95.00 83 ALA A C 1
ATOM 607 O O . ALA A 1 83 ? -11.112 0.371 17.425 1.00 95.00 83 ALA A O 1
ATOM 608 N N . LEU A 1 84 ? -12.612 1.508 16.224 1.00 95.06 84 LEU A N 1
ATOM 609 C CA . LEU A 1 84 ? -12.677 0.519 15.148 1.00 95.06 84 LEU A CA 1
ATOM 610 C C . LEU A 1 84 ? -11.398 0.515 14.300 1.00 95.06 84 LEU A C 1
ATOM 612 O O . LEU A 1 84 ? -10.827 -0.553 14.078 1.00 95.06 84 LEU A O 1
ATOM 616 N N . VAL A 1 85 ? -10.907 1.686 13.887 1.00 94.06 85 VAL A N 1
ATOM 617 C CA . VAL A 1 85 ? -9.640 1.809 13.144 1.00 94.06 85 VAL A CA 1
ATOM 618 C C . VAL A 1 85 ? -8.470 1.284 13.972 1.00 94.06 85 VAL A C 1
ATOM 620 O O . VAL A 1 85 ? -7.676 0.487 13.476 1.00 94.06 85 VAL A O 1
ATOM 623 N N . GLN A 1 86 ? -8.386 1.656 15.252 1.00 93.94 86 GLN A N 1
ATOM 624 C CA . GLN A 1 86 ? -7.340 1.166 16.151 1.00 93.94 86 GLN A CA 1
ATOM 625 C C . GLN A 1 86 ? -7.384 -0.354 16.302 1.00 93.94 86 GLN A C 1
ATOM 627 O O . GLN A 1 86 ? -6.339 -0.996 16.260 1.00 93.94 86 GLN A O 1
ATOM 632 N N . ARG A 1 87 ? -8.575 -0.958 16.406 1.00 93.81 87 ARG A N 1
ATOM 633 C CA . ARG A 1 87 ? -8.710 -2.423 16.424 1.00 93.81 87 ARG A CA 1
ATOM 634 C C . ARG A 1 87 ? -8.242 -3.068 15.119 1.00 93.81 87 ARG A C 1
ATOM 636 O O . ARG A 1 87 ? -7.533 -4.069 15.172 1.00 93.81 87 ARG A O 1
ATOM 643 N N . ARG A 1 88 ? -8.582 -2.490 13.961 1.00 93.50 88 ARG A N 1
ATOM 644 C CA . ARG A 1 88 ? -8.123 -2.976 12.643 1.00 93.50 88 ARG A CA 1
ATOM 645 C C . ARG A 1 88 ? -6.597 -2.909 12.512 1.00 93.50 88 ARG A C 1
ATOM 647 O O . ARG A 1 88 ? -5.983 -3.853 12.022 1.00 93.50 88 ARG A O 1
ATOM 654 N N . LEU A 1 89 ? -5.984 -1.826 12.987 1.00 94.19 89 LEU A N 1
ATOM 655 C CA . LEU A 1 89 ? -4.534 -1.615 12.923 1.00 94.19 89 LEU A CA 1
ATOM 656 C C . LEU A 1 89 ? -3.747 -2.345 14.023 1.00 94.19 89 LEU A C 1
ATOM 658 O O . LEU A 1 89 ? -2.576 -2.660 13.828 1.00 94.19 89 LEU A O 1
ATOM 662 N N . GLY A 1 90 ? -4.374 -2.631 15.164 1.00 93.06 90 GLY A N 1
ATOM 663 C CA . GLY A 1 90 ? -3.735 -3.283 16.309 1.00 93.06 90 GLY A CA 1
ATOM 664 C C . GLY A 1 90 ? -3.473 -4.781 16.122 1.00 93.06 90 GLY A C 1
ATOM 665 O O . GLY A 1 90 ? -2.688 -5.361 16.869 1.00 93.06 90 GLY A O 1
ATOM 666 N N . GLY A 1 91 ? -4.104 -5.420 15.133 1.00 90.88 91 GLY A N 1
ATOM 667 C CA . GLY A 1 91 ? -3.888 -6.833 14.815 1.00 90.88 91 GLY A CA 1
ATOM 668 C C . GLY A 1 91 ? -2.658 -7.098 13.924 1.00 90.88 91 GLY A C 1
ATOM 669 O O . GLY A 1 91 ? -2.085 -6.172 13.346 1.00 90.88 91 GLY A O 1
ATOM 670 N N . PRO A 1 92 ? -2.274 -8.375 13.718 1.00 87.88 92 PRO A N 1
ATOM 671 C CA . PRO A 1 92 ? -1.180 -8.759 12.814 1.00 87.88 92 PRO A CA 1
ATOM 672 C C . PRO A 1 92 ? -1.372 -8.252 11.375 1.00 87.88 92 PRO A C 1
ATOM 674 O O . PRO A 1 92 ? -0.424 -7.792 10.740 1.00 87.88 92 PRO A O 1
ATOM 677 N N . ALA A 1 93 ? -2.617 -8.263 10.886 1.00 89.12 93 ALA A N 1
ATOM 678 C CA . ALA A 1 93 ? -2.990 -7.727 9.576 1.00 89.12 93 ALA A CA 1
ATOM 679 C C . ALA A 1 93 ? -2.824 -6.197 9.481 1.00 89.12 93 ALA A C 1
ATOM 681 O O . ALA A 1 93 ? -2.582 -5.663 8.398 1.00 89.12 93 ALA A O 1
ATOM 682 N N . GLY A 1 94 ? -2.900 -5.488 10.610 1.00 92.94 94 GLY A N 1
ATOM 683 C CA . GLY A 1 94 ? -2.733 -4.041 10.674 1.00 92.94 94 GLY A CA 1
ATOM 684 C C . GLY A 1 94 ? -1.318 -3.598 10.311 1.00 92.94 94 GLY A C 1
ATOM 685 O O . GLY A 1 94 ? -1.151 -2.705 9.485 1.00 92.94 94 GLY A O 1
ATOM 686 N N . LYS A 1 95 ? -0.290 -4.289 10.822 1.00 93.12 95 LYS A N 1
ATOM 687 C CA . LYS A 1 95 ? 1.115 -4.025 10.453 1.00 93.12 95 LYS A CA 1
ATOM 688 C C . LYS A 1 95 ? 1.367 -4.223 8.959 1.00 93.12 95 LYS A C 1
ATOM 690 O O . LYS A 1 95 ? 1.991 -3.374 8.331 1.00 93.12 95 LYS A O 1
ATOM 695 N N . ALA A 1 96 ? 0.844 -5.307 8.386 1.00 93.94 96 ALA A N 1
ATOM 696 C CA . ALA A 1 96 ? 0.939 -5.556 6.948 1.00 93.94 96 ALA A CA 1
ATOM 697 C C . ALA A 1 96 ? 0.226 -4.463 6.132 1.00 93.94 96 ALA A C 1
ATOM 699 O O . ALA A 1 96 ? 0.727 -4.037 5.096 1.00 93.94 96 ALA A O 1
ATOM 700 N N . THR A 1 97 ? -0.913 -3.968 6.620 1.00 94.44 97 THR A N 1
ATOM 701 C CA . THR A 1 97 ? -1.656 -2.877 5.973 1.00 94.44 97 THR A CA 1
ATOM 702 C C . THR A 1 97 ? -0.887 -1.556 6.017 1.00 94.44 97 THR A C 1
ATOM 704 O O . THR A 1 97 ? -0.810 -0.866 5.004 1.00 94.44 97 THR A O 1
ATOM 707 N N . LEU A 1 98 ? -0.267 -1.222 7.153 1.00 94.75 98 LEU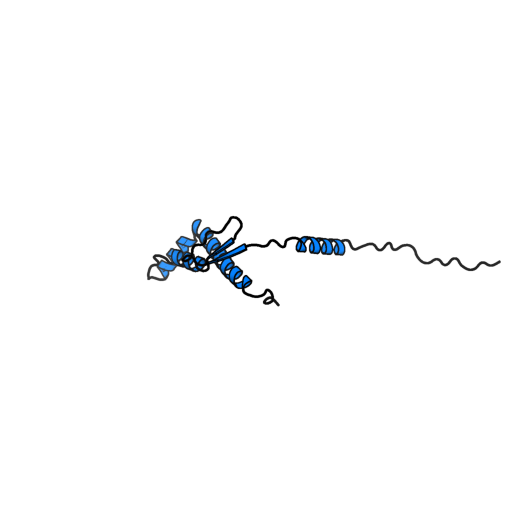 A N 1
ATOM 708 C CA . LEU A 1 98 ? 0.576 -0.029 7.283 1.00 94.75 98 LEU A CA 1
ATOM 709 C C . LEU A 1 98 ? 1.809 -0.098 6.380 1.00 94.75 98 LEU A C 1
ATOM 711 O O . LEU A 1 98 ? 2.160 0.897 5.751 1.00 94.75 98 LEU A O 1
ATOM 715 N N . GLU A 1 99 ? 2.441 -1.267 6.275 1.00 94.94 99 GLU A N 1
ATOM 716 C CA . GLU A 1 99 ? 3.590 -1.446 5.387 1.00 94.94 99 GLU A CA 1
ATOM 717 C C . GLU A 1 99 ? 3.194 -1.308 3.915 1.00 94.94 99 GLU A C 1
ATOM 719 O O . GLU A 1 99 ? 3.877 -0.627 3.151 1.00 94.94 99 GLU A O 1
ATOM 7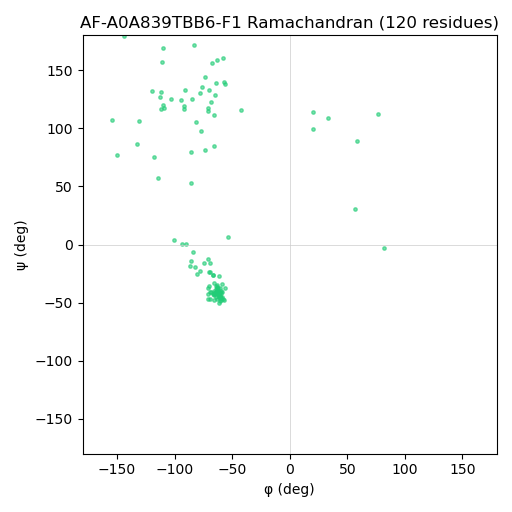24 N N . ARG A 1 100 ? 2.049 -1.876 3.520 1.00 93.94 100 ARG A N 1
ATOM 725 C CA . ARG A 1 100 ? 1.504 -1.674 2.174 1.00 93.94 100 ARG A CA 1
ATOM 726 C C . ARG A 1 100 ? 1.231 -0.201 1.893 1.00 93.94 100 ARG A C 1
ATOM 728 O O . ARG A 1 100 ? 1.673 0.291 0.864 1.00 93.94 100 ARG A O 1
ATOM 735 N N . LEU A 1 101 ? 0.605 0.517 2.826 1.00 95.94 101 LEU A N 1
ATOM 736 C CA . LEU A 1 101 ? 0.351 1.953 2.686 1.00 95.94 101 LEU A CA 1
ATOM 737 C C . LEU A 1 101 ? 1.656 2.754 2.534 1.00 95.94 101 LEU A C 1
ATOM 739 O O . LEU A 1 101 ? 1.751 3.641 1.686 1.00 95.94 101 LEU A O 1
ATOM 743 N N . ARG A 1 102 ? 2.687 2.415 3.318 1.00 96.12 102 ARG A N 1
ATOM 744 C CA . ARG A 1 102 ? 4.019 3.024 3.215 1.00 96.12 102 ARG A CA 1
ATOM 745 C C . ARG A 1 102 ? 4.633 2.788 1.833 1.00 96.12 102 ARG A C 1
ATOM 747 O O . ARG A 1 102 ? 5.121 3.733 1.213 1.00 96.12 102 ARG A O 1
ATOM 754 N N . LEU A 1 103 ? 4.602 1.545 1.349 1.00 95.12 103 LEU A N 1
ATOM 755 C CA . LEU A 1 103 ? 5.121 1.166 0.032 1.00 95.12 103 LEU A CA 1
ATOM 756 C C . LEU A 1 103 ? 4.352 1.843 -1.109 1.00 95.12 103 LEU A C 1
ATOM 758 O O . LEU A 1 103 ? 4.968 2.275 -2.081 1.00 95.12 103 LEU A O 1
ATOM 762 N N . ALA A 1 104 ? 3.036 1.988 -0.974 1.00 94.19 104 ALA A N 1
ATOM 763 C CA . ALA A 1 104 ? 2.175 2.674 -1.929 1.00 94.19 104 ALA A CA 1
ATOM 764 C C . ALA A 1 104 ? 2.553 4.150 -2.080 1.00 94.19 104 ALA A C 1
ATOM 766 O O . ALA A 1 104 ? 2.802 4.628 -3.187 1.00 94.19 104 ALA A O 1
ATOM 767 N N . HIS A 1 105 ? 2.679 4.863 -0.956 1.00 94.38 105 HIS A N 1
ATOM 768 C CA . HIS A 1 105 ? 3.109 6.261 -0.947 1.00 94.38 105 HIS A CA 1
ATOM 769 C C . HIS A 1 105 ? 4.531 6.438 -1.480 1.00 94.38 105 HIS A C 1
ATOM 771 O O . HIS A 1 105 ? 4.803 7.397 -2.209 1.00 94.38 105 HIS A O 1
ATOM 777 N N . GLN A 1 106 ? 5.431 5.505 -1.157 1.00 92.00 106 GLN A N 1
ATOM 778 C CA . GLN A 1 106 ? 6.769 5.488 -1.736 1.00 92.00 106 GLN A CA 1
ATOM 779 C C . GLN A 1 106 ? 6.694 5.308 -3.255 1.00 92.00 106 GLN A C 1
ATOM 781 O O . GLN A 1 106 ? 7.325 6.066 -3.977 1.00 92.00 106 GLN A O 1
ATOM 786 N N . GLY A 1 107 ? 5.867 4.385 -3.753 1.00 91.31 107 GLY A N 1
ATOM 787 C CA . GLY A 1 107 ? 5.660 4.185 -5.185 1.00 91.31 107 GLY A CA 1
ATOM 788 C C . GLY A 1 107 ? 5.170 5.444 -5.901 1.00 91.31 107 GLY A C 1
ATOM 789 O O . GLY A 1 107 ? 5.739 5.832 -6.918 1.00 91.31 107 GLY A O 1
ATOM 790 N N . VAL A 1 108 ? 4.170 6.139 -5.355 1.00 91.56 108 VAL A N 1
ATOM 791 C CA . VAL A 1 108 ? 3.688 7.406 -5.935 1.00 91.56 108 VAL A CA 1
ATOM 792 C C . VAL A 1 108 ? 4.793 8.467 -5.950 1.00 91.56 108 VAL A C 1
ATOM 794 O O . VAL A 1 108 ? 5.006 9.129 -6.967 1.00 91.56 108 VAL A O 1
ATOM 797 N N . THR A 1 109 ? 5.547 8.583 -4.854 1.00 91.56 109 THR A N 1
ATOM 798 C CA . THR A 1 109 ? 6.697 9.496 -4.763 1.00 91.56 109 THR A CA 1
ATOM 799 C C . THR A 1 109 ? 7.772 9.155 -5.797 1.00 91.56 109 THR A C 1
ATOM 801 O O . THR A 1 109 ? 8.262 10.047 -6.489 1.00 91.56 109 THR A O 1
ATOM 804 N N . ASP A 1 110 ? 8.107 7.873 -5.950 1.00 87.69 110 ASP A N 1
ATOM 805 C CA . ASP A 1 110 ? 9.075 7.389 -6.934 1.00 87.69 110 ASP A CA 1
ATOM 806 C C . ASP A 1 110 ? 8.616 7.750 -8.355 1.00 87.69 110 ASP A C 1
ATOM 808 O O . ASP A 1 110 ? 9.385 8.328 -9.125 1.00 87.69 110 ASP A O 1
ATOM 812 N N . ALA A 1 111 ? 7.348 7.486 -8.691 1.00 87.81 111 ALA A N 1
ATOM 813 C CA . ALA A 1 111 ? 6.767 7.790 -9.998 1.00 87.81 111 ALA A CA 1
ATOM 814 C C . ALA A 1 111 ? 6.824 9.288 -10.335 1.00 87.81 111 ALA A C 1
ATOM 816 O O . ALA A 1 111 ? 7.117 9.663 -11.473 1.00 87.81 111 ALA A O 1
ATOM 817 N N . TRP A 1 112 ? 6.578 10.157 -9.353 1.00 86.50 112 TRP A N 1
ATOM 818 C CA . TRP A 1 112 ? 6.746 11.600 -9.524 1.00 86.50 112 TRP A CA 1
ATOM 819 C C . TRP A 1 112 ? 8.214 12.000 -9.660 1.00 86.50 112 TRP A C 1
ATOM 821 O O . TRP A 1 112 ? 8.544 12.809 -10.527 1.00 86.50 112 TRP A O 1
ATOM 831 N N . SER A 1 113 ? 9.109 11.399 -8.872 1.00 84.62 113 SER A N 1
ATOM 832 C CA . SER A 1 113 ? 10.548 11.678 -8.930 1.00 84.62 113 SER A CA 1
ATOM 833 C C . SER A 1 113 ? 11.171 11.341 -10.288 1.00 84.62 113 SER A C 1
ATOM 835 O O . SER A 1 113 ? 12.139 11.976 -10.683 1.00 84.62 113 SER A O 1
ATOM 837 N N . LEU A 1 114 ? 10.591 10.388 -11.025 1.00 81.19 114 LEU A N 1
ATOM 838 C CA . LEU A 1 114 ? 11.028 10.013 -12.371 1.00 81.19 114 LEU A CA 1
ATOM 839 C C . LEU A 1 114 ? 10.574 11.003 -13.453 1.00 81.19 114 LEU A C 1
ATOM 841 O O . LEU A 1 114 ? 11.202 11.079 -14.506 1.00 81.19 114 LEU A O 1
ATOM 845 N N . LYS A 1 115 ? 9.511 11.779 -13.200 1.00 70.38 115 LYS A N 1
ATOM 846 C CA . LYS A 1 115 ? 9.084 12.890 -14.070 1.00 70.38 115 LYS A CA 1
ATOM 847 C C . LYS A 1 115 ? 9.795 14.203 -13.739 1.00 70.38 115 LYS A C 1
ATOM 849 O O . LYS A 1 115 ? 9.818 15.106 -14.573 1.00 70.38 115 LYS A O 1
ATOM 854 N N . LEU A 1 116 ? 10.376 14.318 -12.545 1.00 55.09 116 LEU A N 1
ATOM 855 C CA . LEU A 1 116 ? 11.234 15.435 -12.175 1.00 55.09 116 LEU A CA 1
ATOM 856 C C . LEU A 1 116 ? 12.667 15.139 -12.651 1.00 55.09 116 LEU A C 1
ATOM 858 O O . LEU A 1 116 ? 13.228 14.104 -12.292 1.00 55.09 116 LEU A O 1
ATOM 862 N N . PRO A 1 117 ? 13.319 16.014 -13.438 1.00 43.59 117 PRO A N 1
ATOM 863 C CA . PRO A 1 117 ? 14.746 15.856 -13.680 1.00 43.59 117 PRO A CA 1
ATOM 864 C C . PRO A 1 117 ? 15.474 15.839 -12.327 1.00 43.59 117 PRO A C 1
ATOM 866 O O . PRO A 1 117 ? 15.161 16.636 -11.441 1.00 43.59 117 PRO A O 1
ATOM 869 N N . ARG A 1 118 ? 16.459 14.940 -12.175 1.00 51.25 118 ARG A N 1
ATOM 870 C CA . ARG A 1 118 ? 17.255 14.665 -10.951 1.00 51.25 118 ARG A CA 1
ATOM 871 C C . ARG A 1 118 ? 17.954 15.886 -10.307 1.00 51.25 118 ARG A C 1
ATOM 873 O O . ARG A 1 118 ? 18.725 15.721 -9.369 1.00 51.25 118 ARG A O 1
ATOM 880 N N . ALA A 1 119 ? 17.705 17.104 -10.784 1.00 44.19 119 ALA A N 1
ATOM 881 C CA . ALA A 1 119 ? 18.262 18.352 -10.283 1.00 44.19 119 ALA A CA 1
ATOM 882 C C . ALA A 1 119 ? 17.512 18.959 -9.077 1.00 44.19 119 ALA A C 1
ATOM 884 O O . ALA A 1 119 ? 18.027 19.906 -8.491 1.00 44.19 119 ALA A O 1
ATOM 885 N N . PHE A 1 120 ? 16.362 18.425 -8.638 1.00 47.81 120 PHE A N 1
ATOM 886 C CA . PHE A 1 120 ? 15.705 18.882 -7.397 1.00 47.81 120 PHE A CA 1
ATOM 887 C C . PHE A 1 120 ? 16.247 18.165 -6.148 1.00 47.81 120 PHE A C 1
ATOM 889 O O . PHE A 1 120 ? 15.521 17.558 -5.362 1.00 47.81 120 PHE A O 1
ATOM 896 N N . ARG A 1 121 ? 17.571 18.200 -5.997 1.00 40.38 121 ARG A N 1
ATOM 897 C CA . ARG A 1 121 ? 18.253 17.950 -4.726 1.00 40.38 121 ARG A CA 1
ATOM 898 C C . ARG A 1 121 ? 19.559 18.748 -4.710 1.00 40.38 121 ARG A C 1
ATOM 900 O O . ARG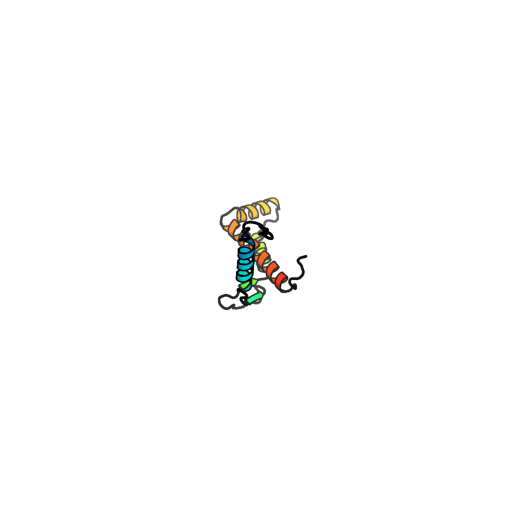 A 1 121 ? 20.637 18.206 -4.948 1.00 40.38 121 ARG A O 1
ATOM 907 N N . ARG A 1 122 ? 19.439 20.052 -4.479 1.00 39.50 122 ARG A N 1
ATOM 908 C CA . ARG A 1 122 ? 20.472 20.862 -3.831 1.00 39.50 122 ARG A CA 1
ATOM 909 C C . ARG A 1 122 ? 19.816 21.657 -2.723 1.00 39.50 122 ARG A C 1
ATOM 911 O O . ARG A 1 122 ? 18.713 22.179 -2.989 1.00 39.50 122 ARG A O 1
#

Organism: Azomonas macrocytogenes (NCBI:txid69962)

InterPro domains:
  IPR011090 Integrating conjugative element protein, PFL4709 [PF07511] (37-116)
  IPR011090 Integrating conjugative element protein, PFL4709 [TIGR03757] (37-116)

Solvent-accessible surface area (backbone atoms only — not comparable to full-atom values): 7753 Å² total; per-residue (Å²): 139,83,86,84,79,87,81,84,77,76,82,82,74,79,84,73,84,68,73,64,63,56,52,54,50,52,54,55,56,65,70,67,73,71,82,71,90,79,51,73,46,80,42,42,82,90,56,78,74,92,68,59,90,88,43,50,75,34,46,68,50,47,42,60,52,53,49,49,61,64,56,53,92,57,56,90,52,66,68,60,27,51,54,49,44,48,54,55,48,71,39,79,68,16,56,56,50,53,51,50,42,51,52,28,50,47,37,46,50,51,60,50,53,73,74,42,72,90,74,90,75,125

Mean predicted aligned error: 14.7 Å

Secondary structure (DSSP, 8-state):
------------------HHHHHHHHHHHHHHT------EEEE-TTS---PPTT-EEEETTHHHHHHHHHHTT--SSHHHHHHHHHHHHHSHHHHHHHHHHHHHHHHHHHHHHHHS-TT---

Foldseek 3Di:
DDDDDDDDDDDDDPPDDDPPVVVVVVVVVVVVPDPDPAAEAEEAPVDDDDDDPRYHYAHLCQLVVLVCVLQPPQDPPPVSNVVSSCVCLVDPVNVVSVVSNVVNVVSNVVVVCVVDPPPPPD

Radius of gyration: 30.83 Å; Cα contacts (8 Å, |Δi|>4): 69; chains: 1; bounding box: 117×31×37 Å

Sequence (122 aa):
MPSPAFSSLARSRVFQATPLTTVLAVIGIVVSATACAETLVVTDSRHPVVAPEGVRVILLDEPDRIQQTLSADLPHDPQAAAALVQRRLGGPAGKATLERLRLAHQGVTDAWSLKLPRAFRR

pLDDT: mean 76.59, std 19.32, range [39.5, 96.94]

Nearest PDB structures (foldseek):
  5ncr-assembly1_A  TM=2.228E-01  e=1.276E+00  Orf virus
  5td7-assembly1_A  TM=2.043E-01  e=8.707E-01  Danio rerio
  9cbj-assembly1_A  TM=2.293E-01  e=1.197E+00  Danio rerio
  6uij-assembly1_A  TM=2.039E-01  e=1.359E+00  Danio rerio